Protein AF-A0A0B6YGI8-F1 (afdb_monomer_lite)

Secondary structure (DSSP, 8-state):
-TTT--SPPPPPSSPPPP--SSEEETTTTEEEEE--SSHHHHHHHHHHHHHHHH-PPPPP---EEEES-HHHHHHHHHHHHHHHHHTTSHHHHHHHHHTHHHHTTTSS-TT---HHHHHH-----EEEEEE--TT--S--TTPPP-EEEEEE-

InterPro domains:
  IPR051276 Saccharopine dehydrogenase-like oxidoreductase [PTHR12286] (1-153)

Sequence (153 aa):
RRQIMPNRPPKSEHKLPTRMPLFYNPDVQLWCLPFKGADKSVVVRSQYDNFAKNNETPIPFETFFGIKSGLWAFLTALYFTFFAVFCQFSFTRQFLQENTDMVTFGLFSKNGPTKEQVDGARFIYWFVGKAFDEKDKTRDSSERPTKTVVAKC

Structure (mmCIF, N/CA/C/O backbone):
data_AF-A0A0B6YGI8-F1
#
_entry.id   AF-A0A0B6YGI8-F1
#
loop_
_atom_site.group_PDB
_atom_site.id
_atom_site.type_symbol
_atom_site.label_atom_id
_atom_site.label_alt_id
_atom_site.label_comp_id
_atom_site.label_asym_id
_atom_site.label_entity_id
_atom_site.label_seq_id
_atom_site.pdbx_PDB_ins_code
_atom_site.Cartn_x
_atom_site.Cartn_y
_atom_site.Cartn_z
_atom_site.occupancy
_atom_site.B_iso_or_equiv
_atom_site.auth_seq_id
_atom_site.auth_comp_id
_atom_site.auth_asym_id
_atom_site.auth_atom_id
_atom_site.pdbx_PDB_model_num
ATOM 1 N N . ARG A 1 1 ? 1.701 -20.878 5.666 1.00 67.81 1 ARG A N 1
ATOM 2 C CA . ARG A 1 1 ? 2.552 -20.577 4.478 1.00 67.81 1 ARG A CA 1
ATOM 3 C C . ARG A 1 1 ? 3.208 -21.828 3.903 1.00 67.81 1 ARG A C 1
ATOM 5 O O . ARG A 1 1 ? 2.925 -22.107 2.756 1.00 67.81 1 ARG A O 1
ATOM 12 N N . ARG A 1 2 ? 3.995 -22.606 4.665 1.00 76.44 2 ARG A N 1
ATOM 13 C CA . ARG A 1 2 ? 4.664 -23.825 4.150 1.00 76.44 2 ARG A CA 1
ATOM 14 C C . ARG A 1 2 ? 3.715 -24.886 3.563 1.00 76.44 2 ARG A C 1
ATOM 16 O O . ARG A 1 2 ? 4.091 -25.541 2.610 1.00 76.44 2 ARG A O 1
ATOM 23 N N . GLN A 1 3 ? 2.489 -25.001 4.082 1.00 82.69 3 GLN A N 1
ATOM 24 C CA . GLN A 1 3 ? 1.462 -25.899 3.526 1.00 82.69 3 GLN A CA 1
ATOM 25 C C . GLN A 1 3 ? 0.925 -25.455 2.153 1.00 82.69 3 GLN A C 1
ATOM 27 O O . GLN A 1 3 ? 0.554 -26.296 1.353 1.00 82.69 3 GLN A O 1
ATOM 32 N N . ILE A 1 4 ? 0.878 -24.144 1.882 1.00 81.06 4 ILE A N 1
ATOM 33 C CA . ILE A 1 4 ? 0.300 -23.576 0.645 1.00 81.06 4 ILE A CA 1
ATOM 34 C C . ILE A 1 4 ? 1.399 -23.308 -0.396 1.00 81.06 4 ILE A C 1
ATOM 36 O O . ILE A 1 4 ? 1.144 -23.297 -1.591 1.00 81.06 4 ILE A O 1
ATOM 40 N N . MET A 1 5 ? 2.632 -23.079 0.064 1.00 86.38 5 MET A N 1
ATOM 41 C CA . MET A 1 5 ? 3.805 -22.783 -0.760 1.00 86.38 5 MET A CA 1
ATOM 42 C C . MET A 1 5 ? 4.963 -23.712 -0.364 1.00 86.38 5 MET A C 1
ATOM 44 O O . MET A 1 5 ? 5.875 -23.266 0.345 1.00 86.38 5 MET A O 1
ATOM 48 N N . PRO A 1 6 ? 4.899 -25.011 -0.716 1.00 85.38 6 PRO A N 1
ATOM 49 C CA . PRO A 1 6 ? 5.910 -25.992 -0.317 1.00 85.38 6 PRO A CA 1
ATOM 50 C C . PRO A 1 6 ? 7.259 -25.747 -1.004 1.00 85.38 6 PRO A C 1
ATOM 52 O O . PRO A 1 6 ? 8.303 -25.755 -0.350 1.00 85.38 6 PRO A O 1
ATOM 55 N N . ASN A 1 7 ? 7.235 -25.456 -2.305 1.00 85.69 7 ASN A N 1
ATOM 56 C CA . ASN A 1 7 ? 8.436 -25.165 -3.085 1.00 85.69 7 ASN A CA 1
ATOM 57 C C . ASN A 1 7 ? 8.870 -23.713 -2.875 1.00 85.69 7 ASN A C 1
ATOM 59 O O . ASN A 1 7 ? 8.029 -22.826 -2.737 1.00 85.69 7 ASN A O 1
ATOM 63 N N . ARG A 1 8 ? 10.179 -23.447 -2.861 1.00 82.44 8 ARG A N 1
ATOM 64 C CA . ARG A 1 8 ? 10.695 -22.073 -2.800 1.00 82.44 8 ARG A CA 1
ATOM 65 C C . ARG A 1 8 ? 10.896 -21.550 -4.223 1.00 82.44 8 ARG A C 1
ATOM 67 O O . ARG A 1 8 ? 11.663 -22.174 -4.951 1.00 82.44 8 ARG A O 1
ATOM 74 N N . PRO A 1 9 ? 10.260 -20.431 -4.611 1.00 84.38 9 PRO A N 1
ATOM 75 C CA . PRO A 1 9 ? 10.532 -19.826 -5.906 1.00 84.38 9 PRO A CA 1
ATOM 76 C C . PRO A 1 9 ? 11.979 -19.312 -5.978 1.00 84.38 9 PRO A C 1
ATOM 78 O O . PRO A 1 9 ? 12.566 -18.989 -4.932 1.00 84.38 9 PRO A O 1
ATOM 81 N N . PRO A 1 10 ? 12.553 -19.204 -7.190 1.00 85.00 10 PRO A N 1
ATOM 82 C CA . PRO A 1 10 ? 13.846 -18.569 -7.384 1.00 85.00 10 PRO A CA 1
ATOM 83 C C . PRO A 1 10 ? 13.801 -17.131 -6.861 1.00 85.00 10 PRO A C 1
ATOM 85 O O . PRO A 1 10 ? 12.774 -16.449 -6.906 1.00 85.00 10 PRO A O 1
ATOM 88 N N . LYS A 1 11 ? 14.924 -16.663 -6.317 1.00 78.62 11 LYS A N 1
ATOM 89 C CA . LYS A 1 11 ? 15.037 -15.259 -5.919 1.00 78.62 11 LYS A CA 1
ATOM 90 C C . LYS A 1 11 ? 15.184 -14.423 -7.185 1.00 78.62 11 LYS A C 1
ATOM 92 O O . LYS A 1 11 ? 16.069 -14.706 -7.981 1.00 78.62 11 LYS A O 1
ATOM 97 N N . SER A 1 12 ? 14.367 -13.381 -7.320 1.00 79.00 12 SER A N 1
ATOM 98 C CA . SER A 1 12 ? 14.579 -12.353 -8.342 1.00 79.00 12 SER A CA 1
ATOM 99 C C . SER A 1 12 ? 15.990 -11.777 -8.221 1.00 79.00 12 SER A C 1
ATOM 101 O O . SER A 1 12 ? 16.419 -11.425 -7.114 1.00 79.00 12 SER A O 1
ATOM 103 N N . GLU A 1 13 ? 16.683 -11.669 -9.352 1.00 78.12 13 GLU A N 1
ATOM 104 C CA . GLU A 1 13 ? 18.036 -11.108 -9.458 1.00 78.12 13 GLU A CA 1
ATOM 105 C C . GLU A 1 13 ? 18.059 -9.647 -8.996 1.00 78.12 13 GLU A C 1
ATOM 107 O O . GLU A 1 13 ? 18.908 -9.233 -8.203 1.00 78.12 13 GLU A O 1
ATOM 112 N N . HIS A 1 14 ? 17.035 -8.882 -9.379 1.00 81.31 14 HIS A N 1
ATOM 113 C CA . HIS A 1 14 ? 16.878 -7.494 -8.966 1.00 81.31 14 HIS A CA 1
ATOM 114 C C . HIS A 1 14 ? 15.912 -7.402 -7.793 1.00 81.31 14 HIS A C 1
ATOM 116 O O . HIS A 1 14 ? 14.769 -7.850 -7.869 1.00 81.31 14 HIS A O 1
ATOM 122 N N . LYS A 1 15 ? 16.365 -6.802 -6.691 1.00 82.38 15 LYS A N 1
ATOM 123 C CA . LYS A 1 15 ? 15.520 -6.489 -5.534 1.00 82.38 15 LYS A CA 1
ATOM 124 C C . LYS A 1 15 ? 14.917 -5.099 -5.678 1.00 82.38 15 LYS A C 1
ATOM 126 O O . LYS A 1 15 ? 15.529 -4.199 -6.254 1.00 82.38 15 LYS A O 1
ATOM 131 N N . LEU A 1 16 ? 13.745 -4.909 -5.078 1.00 85.81 16 LEU A N 1
ATOM 132 C CA . LEU A 1 16 ? 13.180 -3.572 -4.929 1.00 85.81 16 LEU A CA 1
ATOM 133 C C . LEU A 1 16 ? 14.087 -2.701 -4.052 1.00 85.81 16 LEU A C 1
ATOM 135 O O . LEU A 1 16 ? 14.705 -3.210 -3.110 1.00 85.81 16 LEU A O 1
ATOM 139 N N . PRO A 1 17 ? 14.172 -1.393 -4.343 1.00 84.62 17 PRO A N 1
ATOM 140 C CA . PRO A 1 17 ? 14.927 -0.472 -3.512 1.00 84.62 17 PRO A CA 1
ATOM 141 C C . PRO A 1 17 ? 14.323 -0.425 -2.108 1.00 84.62 17 PRO A C 1
ATOM 143 O O . PRO A 1 17 ? 13.110 -0.276 -1.950 1.00 84.62 17 PRO A O 1
ATOM 146 N N . THR A 1 18 ? 15.174 -0.502 -1.087 1.00 83.94 18 THR A N 1
ATOM 147 C CA . THR A 1 18 ? 14.756 -0.248 0.293 1.00 83.94 18 THR A CA 1
ATOM 148 C C . THR A 1 18 ? 14.281 1.198 0.402 1.00 83.94 18 THR A C 1
ATOM 150 O O . THR A 1 18 ? 15.000 2.127 0.034 1.00 83.94 18 THR A O 1
ATOM 153 N N . ARG A 1 19 ? 13.053 1.393 0.884 1.00 87.00 19 ARG A N 1
ATOM 154 C CA . ARG A 1 19 ? 12.458 2.713 1.112 1.00 87.00 19 ARG A CA 1
ATOM 155 C C . ARG A 1 19 ? 12.370 2.982 2.609 1.00 87.00 19 ARG A C 1
ATOM 157 O O . ARG A 1 19 ? 12.150 2.058 3.390 1.00 87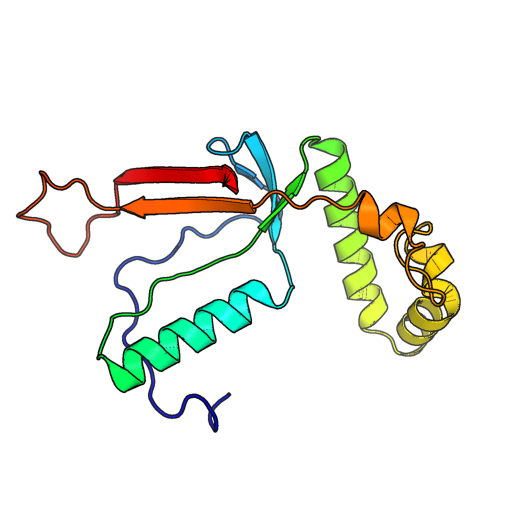.00 19 ARG A O 1
ATOM 164 N N . MET A 1 20 ? 12.505 4.248 2.996 1.00 88.31 20 MET A N 1
ATOM 165 C CA . MET A 1 20 ? 12.141 4.675 4.346 1.00 88.31 20 MET A CA 1
ATOM 166 C C . MET A 1 20 ? 10.633 4.467 4.579 1.00 88.31 20 MET A C 1
ATOM 168 O O . MET A 1 20 ? 9.870 4.488 3.612 1.00 88.31 20 MET A O 1
ATOM 172 N N . PRO A 1 21 ? 10.175 4.295 5.833 1.00 85.31 21 PRO A N 1
ATOM 173 C CA . PRO A 1 21 ? 8.752 4.125 6.138 1.00 85.31 21 PRO A CA 1
ATOM 174 C C . PRO A 1 21 ? 7.863 5.297 5.708 1.00 85.31 21 PRO A C 1
ATOM 176 O O . PRO A 1 21 ? 6.669 5.106 5.539 1.00 85.31 21 PRO A O 1
ATOM 179 N N . LEU A 1 22 ? 8.421 6.490 5.520 1.00 94.75 22 LEU A N 1
ATOM 180 C CA . LEU A 1 22 ? 7.757 7.626 4.892 1.00 94.75 22 LEU A CA 1
ATOM 181 C C . LEU A 1 22 ? 8.725 8.206 3.864 1.00 94.75 22 LEU A C 1
ATOM 183 O O . LEU A 1 22 ? 9.856 8.547 4.205 1.00 94.75 22 LEU A O 1
ATOM 187 N N . PHE A 1 23 ? 8.304 8.288 2.607 1.00 95.69 23 PHE A N 1
ATOM 188 C CA . PHE A 1 23 ? 9.112 8.864 1.535 1.00 95.69 23 PHE A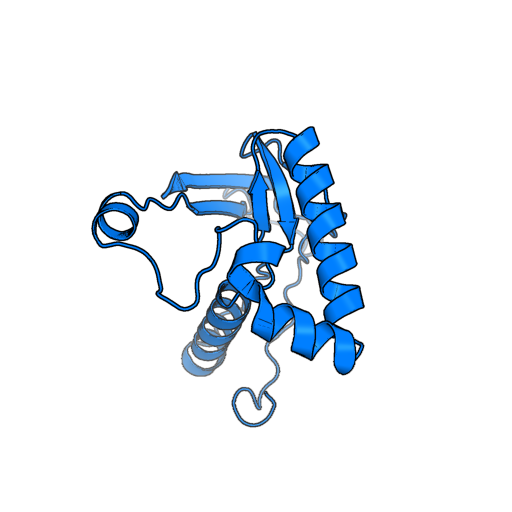 CA 1
ATOM 189 C C . PHE A 1 23 ? 8.223 9.522 0.488 1.00 95.69 23 PHE A C 1
ATOM 191 O O . PHE A 1 23 ? 7.073 9.131 0.307 1.00 95.69 23 PHE A O 1
ATOM 198 N N . TYR A 1 24 ? 8.762 10.503 -0.225 1.00 96.12 24 TYR A N 1
ATOM 199 C CA . TYR A 1 24 ? 8.083 11.099 -1.366 1.00 96.12 24 TYR A CA 1
ATOM 200 C C . TYR A 1 24 ? 8.410 10.318 -2.642 1.00 96.12 24 TYR A C 1
ATOM 202 O O . TYR A 1 24 ? 9.577 10.020 -2.908 1.00 96.12 24 TYR A O 1
ATOM 210 N N . ASN A 1 25 ? 7.388 9.977 -3.426 1.00 94.69 25 ASN A N 1
ATOM 211 C CA . ASN A 1 25 ? 7.559 9.351 -4.729 1.00 94.69 25 ASN A CA 1
ATOM 212 C C . ASN A 1 25 ? 7.340 10.391 -5.846 1.00 94.69 25 ASN A C 1
ATOM 214 O O . ASN A 1 25 ? 6.199 10.821 -6.040 1.00 94.69 25 ASN A O 1
ATOM 218 N N . PRO A 1 26 ? 8.391 10.776 -6.596 1.00 93.44 26 PRO A N 1
ATOM 219 C CA . PRO A 1 26 ? 8.272 11.768 -7.661 1.00 93.44 26 PRO A CA 1
ATOM 220 C C . PRO A 1 26 ? 7.448 11.274 -8.857 1.00 93.44 26 PRO A C 1
ATOM 222 O O . PRO A 1 26 ? 6.798 12.094 -9.496 1.00 93.44 26 PRO A O 1
ATOM 225 N N . ASP A 1 27 ? 7.413 9.961 -9.119 1.00 93.00 27 ASP A N 1
ATOM 226 C CA . ASP A 1 27 ? 6.725 9.380 -10.284 1.00 93.00 27 ASP A CA 1
ATOM 227 C C . ASP A 1 27 ? 5.198 9.549 -10.201 1.00 93.00 27 ASP A C 1
ATOM 229 O O . ASP A 1 27 ? 4.519 9.666 -11.218 1.00 93.00 27 ASP A O 1
ATOM 233 N N . VAL A 1 28 ? 4.651 9.568 -8.980 1.00 94.62 28 VAL A N 1
ATOM 234 C CA . VAL A 1 28 ? 3.205 9.706 -8.715 1.00 94.62 28 VAL A CA 1
ATOM 235 C C . VAL A 1 28 ? 2.853 10.984 -7.950 1.00 94.62 28 VAL A C 1
ATOM 237 O O . VAL A 1 28 ? 1.677 11.252 -7.726 1.00 94.62 28 VAL A O 1
ATOM 240 N N . GLN A 1 29 ? 3.860 11.763 -7.539 1.00 95.62 29 GLN A N 1
ATOM 241 C CA . GLN A 1 29 ? 3.724 12.995 -6.755 1.00 95.62 29 GLN A CA 1
ATOM 242 C C . GLN A 1 29 ? 2.951 12.810 -5.433 1.00 95.62 29 GLN A C 1
ATOM 244 O O . GLN A 1 29 ? 2.094 13.616 -5.065 1.00 95.62 29 GLN A O 1
ATOM 249 N N . LEU A 1 30 ? 3.241 11.725 -4.706 1.00 96.50 30 LEU A N 1
ATOM 250 C CA . LEU A 1 30 ? 2.589 11.380 -3.437 1.00 96.50 30 LEU A CA 1
ATOM 251 C C . LEU A 1 30 ? 3.622 11.046 -2.361 1.00 96.50 30 LEU A C 1
ATOM 253 O O . LEU A 1 30 ? 4.669 10.459 -2.637 1.00 96.50 30 LEU A O 1
ATOM 257 N N . TRP A 1 31 ? 3.286 11.358 -1.113 1.00 97.38 31 TRP A N 1
ATOM 258 C CA . TRP A 1 31 ? 3.960 10.807 0.055 1.00 97.38 31 TRP A CA 1
ATOM 259 C C . TRP A 1 31 ? 3.461 9.389 0.304 1.00 97.38 31 TRP A C 1
ATOM 261 O O . TRP A 1 31 ? 2.260 9.157 0.423 1.00 97.38 31 TRP A O 1
ATOM 271 N N . CYS A 1 32 ? 4.382 8.438 0.368 1.00 95.94 32 CYS A N 1
ATOM 272 C CA . CYS A 1 32 ? 4.094 7.017 0.442 1.00 95.94 32 CYS A CA 1
ATOM 273 C C . CYS A 1 32 ? 4.402 6.460 1.834 1.00 95.94 32 CYS A C 1
ATOM 275 O O . CYS A 1 32 ? 5.492 6.663 2.372 1.00 95.94 32 CYS A O 1
ATOM 277 N N . LEU A 1 33 ? 3.450 5.693 2.365 1.00 95.19 33 LEU A N 1
ATOM 278 C CA . LEU A 1 33 ? 3.569 4.900 3.589 1.00 95.19 33 LEU A CA 1
ATOM 279 C C . LEU A 1 33 ? 3.400 3.408 3.265 1.00 95.19 33 LEU A C 1
ATOM 281 O O . LEU A 1 33 ? 2.601 3.078 2.389 1.00 95.19 33 LEU A O 1
ATOM 285 N N . PRO A 1 34 ? 4.096 2.476 3.943 1.00 93.06 34 PRO A N 1
ATOM 286 C CA . PRO A 1 34 ? 3.885 1.046 3.771 1.00 93.06 34 PRO A CA 1
ATOM 287 C C . PRO A 1 34 ? 2.420 0.663 3.970 1.00 93.06 34 PRO A C 1
ATOM 289 O O . PRO A 1 34 ? 1.856 0.861 5.046 1.00 93.06 34 PRO A O 1
ATOM 292 N N . PHE A 1 35 ? 1.815 0.052 2.954 1.00 91.25 35 PHE A N 1
ATOM 293 C CA . PHE A 1 35 ? 0.454 -0.454 3.063 1.00 91.25 35 PHE A CA 1
ATOM 294 C C . PHE A 1 35 ? 0.477 -1.875 3.633 1.00 91.25 35 PHE A C 1
ATOM 296 O O . PHE A 1 35 ? 0.974 -2.806 2.996 1.00 91.25 35 PHE A O 1
ATOM 303 N N . LYS A 1 36 ? -0.050 -2.051 4.849 1.00 85.50 36 LYS A N 1
ATOM 304 C CA . LYS A 1 36 ? -0.140 -3.347 5.551 1.00 85.50 36 LYS A CA 1
ATOM 305 C C . LYS A 1 36 ? -1.455 -4.090 5.260 1.00 85.50 36 LYS A C 1
ATOM 307 O O . LYS A 1 36 ? -1.986 -4.760 6.139 1.00 85.50 36 LYS A O 1
ATOM 312 N N . GLY A 1 37 ? -1.985 -3.955 4.046 1.00 88.12 37 GLY A N 1
ATOM 313 C CA . GLY A 1 37 ? -3.215 -4.623 3.619 1.00 88.12 37 GLY A CA 1
ATOM 314 C C . GLY A 1 37 ? -2.998 -6.001 2.988 1.00 88.12 37 GLY A C 1
ATOM 315 O O . GLY A 1 37 ? -1.914 -6.591 3.052 1.00 88.12 37 GLY A O 1
ATOM 316 N N . ALA A 1 38 ? -4.058 -6.516 2.363 1.00 90.81 38 ALA A N 1
ATOM 317 C CA . ALA A 1 38 ? -4.067 -7.841 1.750 1.00 90.81 38 ALA A CA 1
ATOM 318 C C . ALA A 1 38 ? -3.310 -7.891 0.412 1.00 90.81 38 ALA A C 1
ATOM 320 O O . ALA A 1 38 ? -2.719 -8.927 0.104 1.00 90.81 38 ALA A O 1
ATOM 321 N N . ASP A 1 39 ? -3.273 -6.788 -0.336 1.00 93.06 39 ASP A N 1
ATOM 322 C CA . ASP A 1 39 ? -2.807 -6.685 -1.725 1.00 93.06 39 ASP A CA 1
ATOM 323 C C . ASP A 1 39 ? -1.472 -7.389 -1.970 1.00 93.06 39 ASP A C 1
ATOM 325 O O . ASP A 1 39 ? -1.392 -8.329 -2.760 1.00 93.06 39 ASP A O 1
ATOM 329 N N . LYS A 1 40 ? -0.424 -7.021 -1.221 1.00 92.38 40 LYS A N 1
ATOM 330 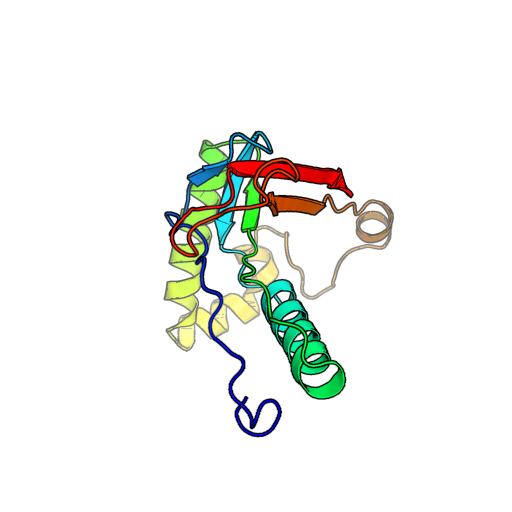C CA . LYS A 1 40 ? 0.895 -7.658 -1.342 1.00 92.38 40 LYS A CA 1
ATOM 331 C C . LYS A 1 40 ? 0.824 -9.169 -1.138 1.00 92.38 40 LYS A C 1
ATOM 333 O O . LYS A 1 40 ? 1.490 -9.929 -1.836 1.00 92.38 40 LYS A O 1
ATOM 338 N N . SER A 1 41 ? 0.043 -9.621 -0.159 1.00 92.31 41 SER A N 1
ATOM 339 C CA . SER A 1 41 ? -0.077 -11.047 0.142 1.00 92.31 41 SER A CA 1
ATOM 340 C C . SER A 1 41 ? -0.820 -11.811 -0.953 1.00 92.31 41 SER A C 1
ATOM 342 O O . SER A 1 41 ? -0.458 -12.957 -1.215 1.00 92.31 41 SER A O 1
ATOM 344 N N . VAL A 1 42 ? -1.804 -11.177 -1.596 1.00 93.12 42 VAL A N 1
ATOM 345 C CA . VAL A 1 42 ? -2.545 -11.729 -2.734 1.00 93.12 42 VAL A CA 1
ATOM 346 C C . VAL A 1 42 ? -1.625 -11.826 -3.944 1.00 93.12 42 VAL A C 1
ATOM 348 O O . VAL A 1 42 ? -1.453 -12.921 -4.465 1.00 93.12 42 VAL A O 1
ATOM 351 N N . VAL A 1 43 ? -0.928 -10.744 -4.309 1.00 93.44 43 VAL A N 1
ATOM 352 C CA . VAL A 1 43 ? 0.004 -10.741 -5.451 1.00 93.44 43 VAL A CA 1
ATOM 353 C C . VAL A 1 43 ? 1.099 -11.791 -5.282 1.00 93.44 43 VAL A C 1
ATOM 355 O O . VAL A 1 43 ? 1.344 -12.568 -6.196 1.00 93.44 43 VAL A O 1
ATOM 358 N N . VAL A 1 44 ? 1.710 -11.896 -4.097 1.00 91.56 44 VAL A N 1
ATOM 359 C CA . VAL A 1 44 ? 2.737 -12.920 -3.827 1.00 91.56 44 VAL A CA 1
ATOM 360 C C . VAL A 1 44 ? 2.184 -14.344 -3.971 1.00 91.56 44 VAL A C 1
ATOM 362 O O . VAL A 1 44 ? 2.906 -15.236 -4.408 1.00 91.56 44 VAL A O 1
ATOM 365 N N . ARG A 1 45 ? 0.918 -14.581 -3.605 1.00 92.12 45 ARG A N 1
ATOM 366 C CA . ARG A 1 45 ? 0.270 -15.892 -3.770 1.00 92.12 45 ARG A CA 1
ATOM 367 C C . ARG A 1 45 ? -0.038 -16.196 -5.229 1.00 92.12 45 ARG A C 1
ATOM 369 O O . ARG A 1 45 ? 0.247 -17.306 -5.657 1.00 92.12 45 ARG A O 1
ATOM 376 N N . SER A 1 46 ? -0.547 -15.227 -5.982 1.00 93.56 46 SER A N 1
ATOM 377 C CA . SER A 1 46 ? -0.810 -15.394 -7.413 1.00 93.56 46 SER A CA 1
ATOM 378 C C . SER A 1 46 ? 0.482 -15.637 -8.198 1.00 93.56 46 SER A C 1
ATOM 380 O O . SER A 1 46 ? 0.557 -16.562 -8.992 1.00 93.56 46 SER A O 1
ATOM 382 N N . GLN A 1 47 ? 1.543 -14.879 -7.906 1.00 93.38 47 GLN A N 1
ATOM 383 C CA . GLN A 1 47 ? 2.870 -15.069 -8.506 1.00 93.38 47 GLN A CA 1
ATOM 384 C C . GLN A 1 47 ? 3.454 -16.454 -8.194 1.00 93.38 47 GLN A C 1
ATOM 386 O O . GLN A 1 47 ? 4.099 -17.072 -9.034 1.00 93.38 47 GLN A O 1
ATOM 391 N N . TYR A 1 48 ? 3.214 -16.966 -6.985 1.00 92.38 48 TYR A N 1
ATOM 392 C CA . TYR A 1 48 ? 3.612 -18.323 -6.631 1.00 92.38 48 TYR A CA 1
ATOM 393 C C . TYR A 1 48 ? 2.851 -19.389 -7.424 1.00 92.38 48 TYR A C 1
ATOM 395 O O . TYR A 1 48 ? 3.457 -20.359 -7.866 1.00 92.38 48 TYR A O 1
ATOM 403 N N . ASP A 1 49 ? 1.538 -19.220 -7.584 1.00 92.75 49 ASP A N 1
ATOM 404 C CA . ASP A 1 49 ? 0.707 -20.143 -8.360 1.00 92.75 49 ASP A CA 1
ATOM 405 C C . ASP A 1 49 ? 1.159 -20.191 -9.829 1.00 92.75 49 ASP A C 1
ATOM 407 O O . ASP A 1 49 ? 1.345 -21.277 -10.377 1.00 92.75 49 ASP A O 1
ATOM 411 N N . ASN A 1 50 ? 1.464 -19.031 -10.422 1.00 93.06 50 ASN A N 1
ATOM 412 C CA . ASN A 1 50 ? 2.057 -18.941 -11.759 1.00 93.06 50 ASN A CA 1
ATOM 413 C C . ASN A 1 50 ? 3.414 -19.647 -11.845 1.00 93.06 50 ASN A C 1
ATOM 415 O O . ASN A 1 50 ? 3.650 -20.409 -12.778 1.00 93.06 50 ASN A O 1
ATOM 419 N N . PHE A 1 51 ? 4.298 -19.454 -10.864 1.00 92.06 51 PHE A N 1
ATOM 420 C CA . PHE A 1 51 ? 5.566 -20.183 -10.811 1.00 92.06 51 PHE A CA 1
ATOM 421 C C . PHE A 1 51 ? 5.345 -21.701 -10.740 1.00 92.06 51 PHE A C 1
ATOM 423 O O . PHE A 1 51 ? 5.984 -22.456 -11.464 1.00 92.06 51 PHE A O 1
ATOM 430 N N . ALA A 1 52 ? 4.419 -22.160 -9.896 1.00 91.56 52 ALA A N 1
ATOM 431 C CA . ALA A 1 52 ? 4.160 -23.582 -9.704 1.00 91.56 52 ALA A CA 1
ATOM 432 C C . ALA A 1 52 ? 3.562 -24.264 -10.947 1.00 91.56 52 ALA A C 1
ATOM 434 O O . ALA A 1 52 ? 3.838 -25.440 -11.176 1.00 91.56 52 ALA A O 1
ATOM 435 N N . LYS A 1 53 ? 2.746 -23.547 -11.730 1.00 92.44 53 LYS A N 1
ATOM 436 C CA . LYS A 1 53 ? 2.049 -24.088 -12.909 1.00 92.44 53 LYS A CA 1
ATOM 437 C C . LYS A 1 53 ? 2.801 -23.863 -14.218 1.00 92.44 53 LYS A C 1
ATOM 439 O O . LYS A 1 53 ? 2.874 -24.773 -15.036 1.00 92.44 53 LYS A O 1
ATOM 444 N N . ASN A 1 54 ? 3.363 -22.671 -14.398 1.00 92.38 54 ASN A N 1
ATOM 445 C CA . ASN A 1 54 ? 3.923 -22.205 -15.669 1.00 92.38 54 ASN A CA 1
ATOM 446 C C . ASN A 1 54 ? 5.448 -22.022 -15.622 1.00 92.38 54 ASN A C 1
ATOM 448 O O . ASN A 1 54 ? 6.044 -21.657 -16.631 1.00 92.38 54 ASN A O 1
ATOM 452 N N . ASN A 1 55 ? 6.087 -22.243 -14.465 1.00 88.12 55 ASN A N 1
ATOM 453 C CA . ASN A 1 55 ? 7.516 -21.990 -14.248 1.00 88.12 55 ASN A CA 1
ATOM 454 C C . ASN A 1 55 ? 7.929 -20.526 -14.529 1.00 88.12 55 ASN A C 1
ATOM 456 O O . ASN A 1 55 ? 9.060 -20.245 -14.921 1.00 88.12 55 ASN A O 1
ATOM 460 N N . GLU A 1 56 ? 7.002 -19.584 -14.325 1.00 88.81 56 GLU A N 1
ATOM 461 C CA . GLU A 1 56 ? 7.245 -18.143 -14.450 1.00 88.81 56 GLU A CA 1
ATOM 462 C C . GLU A 1 56 ? 8.050 -17.608 -13.257 1.00 88.81 56 GLU A C 1
ATOM 464 O O . GLU A 1 56 ? 7.755 -17.921 -12.103 1.00 88.81 56 GLU A O 1
ATOM 469 N N . THR A 1 57 ? 9.043 -16.753 -13.512 1.00 86.31 57 THR A N 1
ATOM 470 C CA . THR A 1 57 ? 9.853 -16.130 -12.454 1.00 86.31 57 THR A CA 1
ATOM 471 C C . THR A 1 57 ? 9.044 -15.075 -11.689 1.00 86.31 57 THR A C 1
ATOM 473 O O . THR A 1 57 ? 8.628 -14.083 -12.292 1.00 86.31 57 THR A O 1
ATOM 476 N N . PRO A 1 58 ? 8.866 -15.206 -10.358 1.00 89.75 58 PRO A N 1
ATOM 477 C CA . PRO A 1 58 ? 8.113 -14.224 -9.586 1.00 89.75 58 PRO A CA 1
ATOM 478 C C . PRO A 1 58 ? 8.790 -12.860 -9.533 1.00 89.75 58 PRO A C 1
ATOM 480 O O . PRO A 1 58 ? 9.988 -12.750 -9.252 1.00 89.75 58 PRO A O 1
ATOM 483 N N . ILE A 1 59 ? 7.991 -11.808 -9.687 1.00 88.44 59 ILE A N 1
ATOM 484 C CA . ILE A 1 59 ? 8.479 -10.434 -9.574 1.00 88.44 59 ILE A CA 1
ATOM 485 C C . ILE A 1 59 ? 8.418 -9.918 -8.126 1.00 88.44 59 ILE A C 1
ATOM 487 O O . ILE A 1 59 ? 7.452 -10.176 -7.397 1.00 88.44 59 ILE A O 1
ATOM 491 N N . PRO A 1 60 ? 9.421 -9.145 -7.677 1.00 89.69 60 PRO A N 1
ATOM 492 C CA . PRO A 1 60 ? 9.333 -8.385 -6.439 1.00 89.69 60 PRO A CA 1
ATOM 493 C C . PRO A 1 60 ? 8.170 -7.389 -6.474 1.00 89.69 60 PRO A C 1
ATOM 495 O O . PRO A 1 60 ? 8.032 -6.621 -7.424 1.00 89.69 60 PRO A O 1
ATOM 498 N N . PHE A 1 61 ? 7.377 -7.349 -5.404 1.00 92.00 61 PHE A N 1
ATOM 499 C CA . PHE A 1 61 ? 6.210 -6.475 -5.311 1.00 92.00 61 PHE A CA 1
ATOM 500 C C . PHE A 1 61 ? 6.073 -5.862 -3.913 1.00 92.00 61 PHE A C 1
ATOM 502 O O . PHE A 1 61 ? 6.167 -6.560 -2.898 1.00 92.00 61 PHE A O 1
ATOM 509 N N . GLU A 1 62 ? 5.829 -4.553 -3.862 1.00 93.69 62 GLU A N 1
ATOM 510 C CA . GLU A 1 62 ? 5.573 -3.788 -2.639 1.00 93.69 62 GLU A CA 1
ATOM 511 C C . GLU A 1 62 ? 4.390 -2.846 -2.849 1.00 93.69 62 GLU A C 1
ATOM 513 O O . GLU A 1 62 ? 4.170 -2.343 -3.949 1.00 93.69 62 GLU A O 1
ATOM 518 N N . THR A 1 63 ? 3.645 -2.595 -1.775 1.00 94.50 63 THR A N 1
ATOM 519 C CA . THR A 1 63 ? 2.429 -1.776 -1.792 1.00 94.50 63 THR A CA 1
ATOM 520 C C . THR A 1 63 ? 2.552 -0.611 -0.831 1.00 94.50 63 THR A C 1
ATOM 522 O O . THR A 1 63 ? 2.998 -0.774 0.311 1.00 94.50 63 THR A O 1
ATOM 525 N N . PHE A 1 64 ? 2.096 0.557 -1.273 1.00 94.75 64 PHE A N 1
ATOM 526 C CA . PHE A 1 64 ? 2.161 1.790 -0.503 1.00 94.75 64 PHE A CA 1
ATOM 527 C C . PHE A 1 64 ? 0.826 2.529 -0.544 1.00 94.75 64 PHE A C 1
ATOM 529 O O . PHE A 1 64 ? 0.130 2.513 -1.554 1.00 94.75 64 PHE A O 1
ATOM 536 N N . PHE A 1 65 ? 0.496 3.195 0.558 1.00 93.12 65 PHE A N 1
ATOM 537 C CA . PHE A 1 65 ? -0.605 4.140 0.652 1.00 93.12 65 PHE A CA 1
ATOM 538 C C . PHE A 1 65 ? -0.085 5.545 0.340 1.00 93.12 65 PHE A C 1
ATOM 540 O O . PHE A 1 65 ? 0.922 5.964 0.915 1.00 93.12 65 PHE A O 1
ATOM 547 N N . GLY A 1 66 ? -0.735 6.244 -0.591 1.00 94.94 66 GLY A N 1
ATOM 548 C CA . GLY A 1 66 ? -0.306 7.553 -1.082 1.00 94.94 66 GLY A CA 1
ATOM 549 C C . GLY A 1 66 ? -1.131 8.703 -0.507 1.00 94.94 66 GLY A C 1
ATOM 550 O O . GLY A 1 66 ? -2.356 8.688 -0.584 1.00 94.94 66 GLY A O 1
ATOM 551 N N . ILE A 1 67 ? -0.460 9.727 0.019 1.00 96.00 67 ILE A N 1
ATOM 552 C CA . ILE A 1 67 ? -1.064 10.935 0.594 1.00 96.00 67 ILE A CA 1
ATOM 553 C C . ILE A 1 67 ? -0.463 12.157 -0.107 1.00 96.00 67 ILE A C 1
ATOM 555 O O . ILE A 1 67 ? 0.753 12.274 -0.238 1.00 96.00 67 ILE A O 1
ATOM 559 N N . LYS A 1 68 ? -1.303 13.091 -0.567 1.00 95.12 68 LYS A N 1
ATOM 560 C CA . LYS A 1 68 ? -0.828 14.284 -1.293 1.00 95.12 68 LYS A CA 1
ATOM 561 C C . LYS A 1 68 ? -0.044 15.253 -0.403 1.00 95.12 68 LYS A C 1
ATOM 563 O O . LYS A 1 68 ? 0.995 15.761 -0.805 1.00 95.12 68 LYS A O 1
ATOM 568 N N . SER A 1 69 ? -0.539 15.522 0.804 1.00 96.62 69 SER A N 1
ATOM 569 C CA . SER A 1 69 ? 0.077 16.484 1.723 1.00 96.62 69 SER A CA 1
ATOM 570 C C . SER A 1 69 ? 1.123 15.819 2.615 1.00 96.62 69 SER A C 1
ATOM 572 O O . SER A 1 69 ? 0.828 14.833 3.289 1.00 96.62 69 SER A O 1
ATOM 574 N N . GLY A 1 70 ? 2.327 16.396 2.661 1.00 95.56 70 GLY A N 1
ATOM 575 C CA . GLY A 1 70 ? 3.423 15.895 3.496 1.00 95.56 70 GLY A CA 1
ATOM 576 C C . GLY A 1 70 ? 3.131 15.985 4.993 1.00 95.56 70 GLY A C 1
ATOM 577 O O . GLY A 1 70 ? 3.430 15.045 5.725 1.00 95.56 70 GLY A O 1
ATOM 578 N N . LEU A 1 71 ? 2.472 17.061 5.439 1.00 96.44 71 LEU A N 1
ATOM 579 C CA . LEU A 1 71 ? 2.060 17.214 6.838 1.00 96.44 71 LEU A CA 1
ATOM 580 C C . LEU A 1 71 ? 1.077 16.109 7.244 1.00 96.44 71 LEU A C 1
ATOM 582 O O . LEU A 1 71 ? 1.282 15.442 8.255 1.00 96.44 71 LEU A O 1
ATOM 586 N N . TRP A 1 72 ? 0.047 15.873 6.427 1.00 95.81 72 TRP A N 1
ATOM 587 C CA . TRP A 1 72 ? -0.911 14.795 6.679 1.00 95.81 72 TRP A CA 1
ATOM 588 C C . TRP A 1 72 ? -0.242 13.424 6.633 1.00 95.81 72 TRP A C 1
ATOM 590 O O . TRP A 1 72 ? -0.506 12.603 7.500 1.00 95.81 72 TRP A O 1
ATOM 600 N N . ALA A 1 73 ? 0.680 13.190 5.696 1.00 95.94 73 ALA A N 1
ATOM 601 C CA . ALA A 1 73 ? 1.423 11.937 5.632 1.00 95.94 73 ALA A CA 1
ATOM 602 C C . ALA A 1 73 ? 2.251 11.680 6.898 1.00 95.94 73 ALA A C 1
ATOM 604 O O . ALA A 1 73 ? 2.245 10.565 7.419 1.00 95.94 73 ALA A O 1
ATOM 605 N N . PHE A 1 74 ? 2.912 12.712 7.424 1.00 95.88 74 PHE A N 1
ATOM 606 C CA . PHE A 1 74 ? 3.650 12.635 8.680 1.00 95.88 74 PHE A CA 1
ATOM 607 C C . PHE A 1 74 ? 2.731 12.342 9.875 1.00 95.88 74 PHE A C 1
ATOM 609 O O . PHE A 1 74 ? 2.997 11.409 10.634 1.00 95.88 74 PHE A O 1
ATOM 616 N N . LEU A 1 75 ? 1.620 13.074 10.013 1.00 95.75 75 LEU A N 1
ATOM 617 C CA . LEU A 1 75 ? 0.645 12.845 11.085 1.00 95.75 75 LEU A CA 1
ATOM 618 C C . LEU A 1 75 ? 0.025 11.444 11.005 1.00 95.75 75 LEU A C 1
ATOM 620 O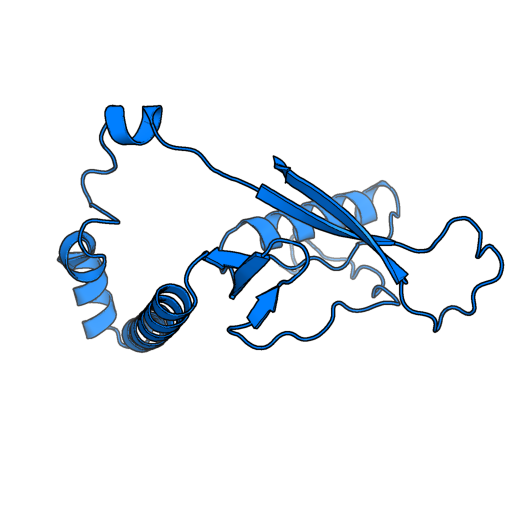 O . LEU A 1 75 ? -0.103 10.769 12.024 1.00 95.75 75 LEU A O 1
ATOM 624 N N . THR A 1 76 ? -0.295 10.964 9.801 1.00 93.94 76 THR A N 1
ATOM 625 C CA . THR A 1 76 ? -0.790 9.601 9.580 1.00 93.94 76 THR A CA 1
ATOM 626 C C . THR A 1 76 ? 0.261 8.548 9.946 1.00 93.94 76 THR A C 1
ATOM 628 O O . THR A 1 76 ? -0.076 7.547 10.575 1.00 93.94 76 THR A O 1
ATOM 631 N N . ALA A 1 77 ? 1.537 8.764 9.610 1.00 94.75 77 ALA A N 1
ATOM 632 C CA . ALA A 1 77 ? 2.628 7.868 10.002 1.00 94.75 77 ALA A CA 1
ATOM 633 C C . ALA A 1 77 ? 2.769 7.773 11.529 1.00 94.75 77 ALA A C 1
ATOM 635 O O . ALA A 1 77 ? 2.907 6.679 12.086 1.00 94.75 77 ALA A O 1
ATOM 636 N N . LEU A 1 78 ? 2.705 8.924 12.204 1.00 95.38 78 LEU A N 1
ATOM 637 C CA . LEU A 1 78 ? 2.771 9.024 13.656 1.00 95.38 78 LEU A CA 1
ATOM 638 C C . LEU A 1 78 ? 1.579 8.308 14.306 1.00 95.38 78 LEU A C 1
ATOM 640 O O . LEU A 1 78 ? 1.769 7.479 15.195 1.00 95.38 78 LEU A O 1
ATOM 644 N N . TYR A 1 79 ? 0.370 8.554 13.795 1.00 94.12 79 TYR A N 1
ATOM 645 C CA . TYR A 1 79 ? -0.849 7.878 14.230 1.00 94.12 79 TYR A CA 1
ATOM 646 C C . TYR A 1 79 ? -0.732 6.353 14.102 1.00 94.12 79 TYR A C 1
ATOM 648 O O . TYR A 1 79 ? -0.953 5.644 15.082 1.00 94.12 79 TYR A O 1
ATOM 656 N N . PHE A 1 80 ? -0.309 5.828 12.945 1.00 92.94 80 PHE A N 1
ATOM 657 C CA . PHE A 1 80 ? -0.143 4.380 12.767 1.00 92.94 80 PHE A CA 1
ATOM 658 C C . PHE A 1 80 ? 0.938 3.784 13.669 1.00 92.94 80 PHE A C 1
ATOM 660 O O . PHE A 1 80 ? 0.813 2.633 14.088 1.00 92.94 80 PHE A O 1
ATOM 667 N N . THR A 1 81 ? 1.977 4.552 13.993 1.00 93.69 81 THR A N 1
ATOM 668 C CA . THR A 1 81 ? 3.027 4.119 14.920 1.00 93.69 81 THR A CA 1
ATOM 669 C C . THR A 1 81 ? 2.464 3.959 16.331 1.00 93.69 81 THR A C 1
ATOM 671 O O . THR A 1 81 ? 2.602 2.888 16.922 1.00 93.69 81 THR A O 1
ATOM 674 N N . PHE A 1 82 ? 1.760 4.970 16.850 1.00 94.31 82 PHE A N 1
ATOM 675 C CA . PHE A 1 82 ? 1.104 4.883 18.158 1.00 94.31 82 PHE A CA 1
ATOM 676 C C . PHE A 1 82 ? 0.034 3.794 18.196 1.00 94.31 82 PHE A C 1
ATOM 678 O O . PHE A 1 82 ? -0.008 3.008 19.141 1.00 94.31 82 PHE A O 1
ATOM 685 N N . PHE A 1 83 ? -0.773 3.686 17.140 1.00 93.50 83 PHE A N 1
ATOM 686 C CA . PHE A 1 83 ? -1.768 2.629 17.005 1.00 93.50 83 PHE A CA 1
ATOM 687 C C . PHE A 1 83 ? -1.121 1.238 17.083 1.00 93.50 83 PHE A C 1
ATOM 689 O O . PHE A 1 83 ? -1.567 0.394 17.857 1.00 93.50 83 PHE A O 1
ATOM 696 N N . ALA A 1 84 ? -0.021 1.005 16.359 1.00 93.19 84 ALA A N 1
ATOM 697 C CA . ALA A 1 84 ? 0.693 -0.271 16.381 1.00 93.19 84 ALA A CA 1
ATOM 698 C C . ALA A 1 84 ? 1.254 -0.622 17.769 1.00 93.19 84 ALA A C 1
ATOM 700 O O . ALA A 1 84 ? 1.222 -1.795 18.155 1.00 93.19 84 ALA A O 1
ATOM 701 N N . VAL A 1 85 ? 1.735 0.378 18.519 1.00 95.56 85 VAL A N 1
ATOM 702 C CA . VAL A 1 85 ? 2.190 0.220 19.910 1.00 95.56 85 VAL A CA 1
ATOM 703 C C . VAL A 1 85 ? 1.013 -0.124 20.822 1.00 95.56 85 VAL A C 1
ATOM 705 O O . VAL A 1 85 ? 1.080 -1.098 21.569 1.00 95.56 85 VAL A O 1
ATOM 708 N N . PHE A 1 86 ? -0.101 0.601 20.720 1.00 95.19 86 PHE A N 1
ATOM 709 C CA . PHE A 1 86 ? -1.309 0.323 21.500 1.00 95.19 86 PHE A CA 1
ATOM 710 C 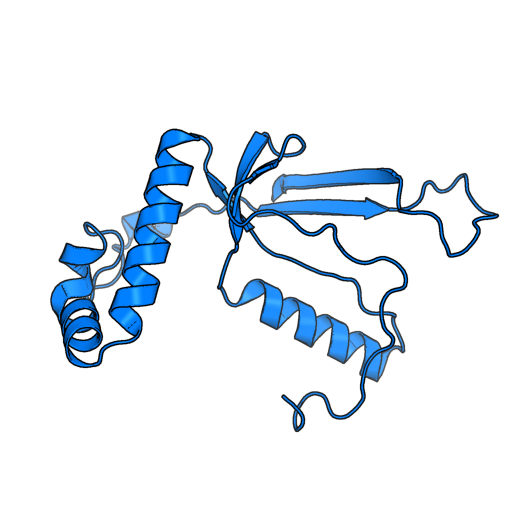C . PHE A 1 86 ? -1.943 -1.030 21.158 1.00 95.19 86 PHE A C 1
ATOM 712 O O . PHE A 1 86 ? -2.571 -1.641 22.014 1.00 95.19 86 PHE A O 1
ATOM 719 N N . CYS A 1 87 ? -1.745 -1.577 19.961 1.00 94.44 87 CYS A N 1
ATOM 720 C CA . CYS A 1 87 ? -2.187 -2.941 19.666 1.00 94.44 87 CYS A CA 1
ATOM 721 C C . CYS A 1 87 ? -1.409 -4.033 20.432 1.00 94.44 87 CYS A C 1
ATOM 723 O O . CYS A 1 87 ? -1.903 -5.164 20.512 1.00 94.44 87 CYS A O 1
ATOM 725 N N . GLN A 1 88 ? -0.220 -3.738 20.978 1.00 96.06 88 GLN A N 1
ATOM 726 C CA . GLN A 1 88 ? 0.609 -4.735 21.671 1.00 96.06 88 GLN A CA 1
ATOM 727 C C . GLN A 1 88 ? 0.105 -5.063 23.081 1.00 96.06 88 GLN A C 1
ATOM 729 O O . GLN A 1 88 ? 0.265 -6.197 23.530 1.00 96.06 88 GLN A O 1
ATOM 734 N N . PHE A 1 89 ? -0.527 -4.112 23.774 1.00 96.25 89 PHE A N 1
ATOM 735 C CA . PHE A 1 89 ? -1.037 -4.334 25.128 1.00 96.25 89 PHE A CA 1
ATOM 736 C C . PHE A 1 89 ? -2.505 -4.766 25.084 1.00 96.25 89 PHE A C 1
ATOM 738 O O . PHE A 1 89 ? -3.308 -4.240 24.314 1.00 96.25 89 PHE A O 1
ATOM 745 N N . SER A 1 90 ? -2.870 -5.755 25.902 1.00 95.50 90 SER A N 1
ATOM 746 C CA . SER A 1 90 ? -4.218 -6.337 25.903 1.00 95.50 90 SER A CA 1
ATOM 747 C C . SER A 1 90 ? -5.295 -5.313 26.262 1.00 95.50 90 SER A C 1
ATOM 749 O O . SER A 1 90 ? -6.301 -5.236 25.560 1.00 95.50 90 SER A O 1
ATOM 751 N N . PHE A 1 91 ? -5.063 -4.501 27.298 1.00 96.06 91 PHE A N 1
ATOM 752 C CA . PHE A 1 91 ? -6.032 -3.508 27.767 1.00 96.06 91 PHE A CA 1
ATOM 753 C C . PHE A 1 91 ? -6.249 -2.380 26.745 1.00 96.06 91 PHE A C 1
ATOM 755 O O . PHE A 1 91 ? -7.389 -2.026 26.453 1.00 96.06 91 PHE A O 1
ATOM 762 N N . THR A 1 92 ? -5.179 -1.852 26.136 1.00 95.62 92 THR A N 1
ATOM 763 C CA . THR A 1 92 ? -5.304 -0.823 25.093 1.00 95.62 92 THR A CA 1
ATOM 764 C C . THR A 1 92 ? -5.942 -1.399 23.842 1.00 95.62 92 THR A C 1
ATOM 766 O O . THR A 1 92 ? -6.794 -0.751 23.252 1.00 95.62 92 THR A O 1
ATOM 769 N N . ARG A 1 93 ? -5.598 -2.627 23.441 1.00 95.56 93 ARG A N 1
ATOM 770 C CA . ARG A 1 93 ? -6.240 -3.284 22.298 1.00 95.56 93 ARG A CA 1
ATOM 771 C C . ARG A 1 93 ? -7.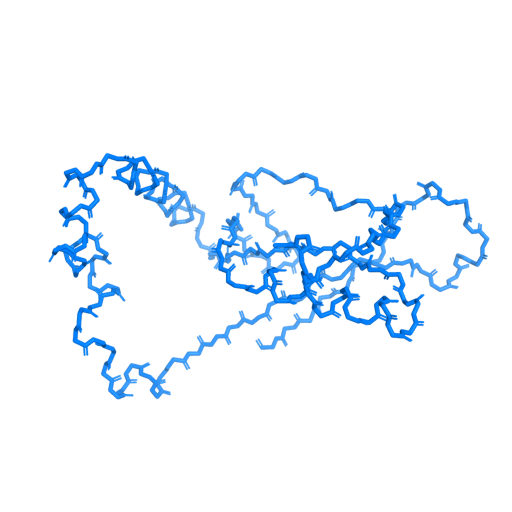743 -3.447 22.508 1.00 95.56 93 ARG A C 1
ATOM 773 O O . ARG A 1 93 ? -8.498 -3.164 21.582 1.00 95.56 93 ARG A O 1
ATOM 780 N N . GLN A 1 94 ? -8.165 -3.867 23.700 1.00 95.69 94 GLN A N 1
ATOM 781 C CA . GLN A 1 94 ? -9.581 -3.951 24.046 1.00 95.69 94 GLN A CA 1
ATOM 782 C C . GLN A 1 94 ? -10.248 -2.572 23.942 1.00 95.69 94 GLN A C 1
ATOM 784 O O . GLN A 1 94 ? -11.256 -2.429 23.256 1.00 95.69 94 GLN A O 1
ATOM 789 N N . PHE A 1 95 ? -9.621 -1.532 24.499 1.00 95.44 95 PHE A N 1
ATOM 790 C CA . PHE A 1 95 ? -10.113 -0.159 24.384 1.00 95.44 95 PHE A CA 1
ATOM 791 C C . PHE A 1 95 ? -10.251 0.319 22.925 1.00 95.44 95 PHE A C 1
ATOM 793 O O . PHE A 1 95 ? -11.276 0.903 22.571 1.00 95.44 95 PHE A O 1
ATOM 800 N N . LEU A 1 96 ? -9.258 0.047 22.064 1.00 94.31 96 LEU A N 1
ATOM 801 C CA . LEU A 1 96 ? -9.282 0.394 20.633 1.00 94.31 96 LEU A CA 1
ATOM 802 C C . LEU A 1 96 ? -10.461 -0.272 19.895 1.00 94.31 96 LEU A C 1
ATOM 804 O O . LEU A 1 96 ? -11.063 0.329 19.003 1.00 94.31 96 LEU A O 1
ATOM 808 N N . GLN A 1 97 ? -10.787 -1.517 20.253 1.00 92.19 97 GLN A N 1
ATOM 809 C CA . GLN A 1 97 ? -11.894 -2.280 19.663 1.00 92.19 97 GLN A CA 1
ATOM 810 C C . GLN A 1 97 ? -13.258 -1.802 20.171 1.00 92.19 97 GLN A C 1
ATOM 812 O O . GLN A 1 97 ? -14.227 -1.723 19.417 1.00 92.19 97 GLN A O 1
ATOM 817 N N . GLU A 1 98 ? -13.349 -1.459 21.453 1.00 93.62 98 GLU A N 1
ATOM 818 C CA . GLU A 1 98 ? -14.585 -0.958 22.047 1.00 93.62 98 GLU A CA 1
ATOM 819 C C . GLU A 1 98 ? -14.920 0.455 21.549 1.00 93.62 98 GLU A C 1
ATOM 821 O O . GLU A 1 98 ? -16.093 0.737 21.303 1.00 93.62 98 GLU A O 1
ATOM 826 N N . ASN A 1 99 ? -13.903 1.286 21.294 1.00 93.06 99 ASN A N 1
ATOM 827 C CA . ASN A 1 99 ? -14.026 2.707 20.945 1.00 93.06 99 ASN A CA 1
ATOM 828 C C . ASN A 1 99 ? -13.516 3.027 19.525 1.00 93.06 99 ASN A C 1
ATOM 830 O O . ASN A 1 99 ? -12.932 4.087 19.294 1.00 93.06 99 ASN A O 1
ATOM 834 N N . THR A 1 100 ? -13.715 2.115 18.566 1.00 90.94 100 THR A N 1
ATOM 835 C CA . THR A 1 100 ? -13.206 2.242 17.184 1.00 90.94 100 THR A CA 1
ATOM 836 C C . THR A 1 100 ? -13.599 3.561 16.517 1.00 90.94 100 THR A C 1
ATOM 838 O O . THR A 1 100 ? -12.732 4.240 15.968 1.00 90.94 100 THR A O 1
ATOM 841 N N . ASP A 1 101 ? -14.862 3.969 16.633 1.00 90.25 101 ASP A N 1
ATOM 842 C CA . ASP A 1 101 ? -15.380 5.216 16.063 1.00 90.25 101 ASP A CA 1
ATOM 843 C C . ASP A 1 101 ? -14.638 6.438 16.624 1.00 90.25 101 ASP A C 1
ATOM 845 O O . ASP A 1 101 ? -14.223 7.313 15.872 1.00 90.25 101 ASP A O 1
ATOM 849 N N . MET A 1 102 ? -14.380 6.471 17.934 1.00 90.69 102 MET A N 1
ATOM 850 C CA . MET A 1 102 ? -13.659 7.576 18.570 1.00 90.69 102 MET A CA 1
ATOM 851 C C . MET A 1 102 ? -12.189 7.614 18.144 1.00 90.69 102 MET A C 1
ATOM 853 O O . MET A 1 102 ? -11.674 8.662 17.763 1.00 90.69 102 MET A O 1
ATOM 857 N N . VAL A 1 103 ? -11.506 6.469 18.196 1.00 91.94 103 VAL A N 1
ATOM 858 C CA . VAL A 1 103 ? -10.063 6.392 17.929 1.00 91.94 103 VAL A CA 1
ATOM 859 C C . VAL A 1 103 ? -9.743 6.671 16.465 1.00 91.94 103 VAL A C 1
ATOM 861 O O . VAL A 1 103 ? -8.716 7.264 16.151 1.00 91.94 103 VAL A O 1
ATOM 864 N N . THR A 1 104 ? -10.629 6.252 15.566 1.00 90.56 104 THR A N 1
ATOM 865 C CA . THR A 1 104 ? -10.463 6.452 14.126 1.00 90.56 104 THR A CA 1
ATOM 866 C C . THR A 1 104 ? -11.097 7.749 13.631 1.00 90.56 104 THR A C 1
ATOM 868 O O . THR A 1 104 ? -11.133 7.977 12.425 1.00 90.56 104 THR A O 1
ATOM 871 N N . PHE A 1 105 ? -11.579 8.607 14.539 1.00 90.12 105 PHE A N 1
ATOM 872 C CA . PHE A 1 105 ? -12.242 9.875 14.219 1.00 90.12 105 PHE A CA 1
ATOM 873 C C . PHE A 1 105 ? -13.424 9.706 13.247 1.00 90.12 105 PHE A C 1
ATOM 875 O O . PHE A 1 105 ? -13.601 10.486 12.315 1.00 90.12 105 PHE A O 1
ATOM 882 N N . GLY A 1 106 ? -14.210 8.646 13.438 1.00 86.94 106 GLY A N 1
ATOM 883 C CA . GLY A 1 106 ? -15.363 8.298 12.609 1.00 86.94 106 GLY A CA 1
ATOM 884 C C . GLY A 1 106 ? -15.011 7.664 11.262 1.00 86.94 106 GLY A C 1
ATOM 885 O O . GLY A 1 106 ? -15.918 7.366 10.489 1.00 86.94 106 GLY A O 1
ATOM 886 N N . LEU A 1 107 ? -13.725 7.430 10.966 1.00 85.44 107 LEU A N 1
ATOM 887 C CA . LEU A 1 107 ? -13.304 6.787 9.718 1.00 85.44 107 LEU A CA 1
ATOM 888 C C . LEU A 1 107 ? -13.753 5.322 9.650 1.00 85.44 107 LEU A C 1
ATOM 890 O O . LEU A 1 107 ? -14.077 4.821 8.576 1.00 85.44 107 LEU A O 1
ATOM 894 N N . PHE A 1 108 ? -13.778 4.642 10.796 1.00 86.75 108 PHE A N 1
ATOM 895 C CA . PHE A 1 108 ? -14.320 3.299 10.933 1.00 86.75 108 PHE A CA 1
ATOM 896 C C . PHE A 1 108 ? -15.434 3.318 11.970 1.00 86.75 108 PHE A C 1
ATOM 898 O O . PHE A 1 108 ? -15.231 3.803 13.080 1.00 86.75 108 PHE A O 1
ATOM 905 N N . SER A 1 109 ? -16.590 2.758 11.613 1.00 85.38 109 SER A N 1
ATOM 906 C CA . SER A 1 109 ? -17.720 2.606 12.526 1.00 85.38 109 SER A CA 1
ATOM 907 C C . SER A 1 109 ? -18.162 1.156 12.638 1.00 85.38 109 SER A C 1
ATOM 909 O O . SER A 1 109 ? -18.147 0.419 11.648 1.00 85.38 109 SER A O 1
ATOM 911 N N . LYS A 1 110 ? -18.620 0.755 13.830 1.00 85.00 110 LYS A N 1
ATOM 912 C CA . LYS A 1 110 ? -19.266 -0.555 14.041 1.00 85.00 110 LYS A CA 1
ATOM 913 C C . LYS A 1 110 ? -20.541 -0.732 13.214 1.00 85.00 110 LYS A C 1
ATOM 915 O O . LYS A 1 110 ? -20.895 -1.860 12.891 1.00 85.00 110 LYS A O 1
ATOM 920 N N . ASN A 1 111 ? -21.200 0.367 12.849 1.00 87.56 111 ASN A N 1
ATOM 921 C CA . ASN A 1 111 ? -22.413 0.347 12.030 1.00 87.56 111 ASN A CA 1
ATOM 922 C C . ASN A 1 111 ? -22.118 0.205 10.525 1.00 87.56 111 ASN A C 1
ATOM 924 O O . ASN A 1 111 ? -23.045 0.048 9.734 1.00 87.56 111 ASN A O 1
ATOM 928 N N . GLY A 1 112 ? -20.840 0.235 10.129 1.00 86.56 112 GLY A N 1
ATOM 929 C CA . GLY A 1 112 ? -20.428 0.223 8.728 1.00 86.56 112 GLY A CA 1
ATOM 930 C C . GLY A 1 112 ? -20.651 1.565 8.013 1.00 86.56 112 GLY A C 1
ATOM 931 O O . GLY A 1 112 ? -21.084 2.540 8.630 1.00 86.56 112 GLY A O 1
ATOM 932 N N . PRO A 1 113 ? -20.300 1.641 6.717 1.00 90.69 113 PRO A N 1
ATOM 933 C CA . PRO A 1 113 ? -20.514 2.835 5.905 1.00 90.69 113 PRO A CA 1
ATOM 934 C C . PRO A 1 113 ? -21.983 2.981 5.479 1.00 90.69 113 PRO A C 1
ATOM 936 O O . PRO A 1 113 ? -22.686 1.987 5.287 1.00 90.69 113 PRO A O 1
ATOM 939 N N . THR A 1 114 ? -22.440 4.216 5.267 1.00 91.56 114 THR A N 1
ATOM 940 C CA . THR A 1 114 ? -23.757 4.484 4.666 1.00 91.56 114 THR A CA 1
ATOM 941 C C . THR A 1 114 ? -23.761 4.146 3.175 1.00 91.56 114 THR A C 1
ATOM 943 O O . THR A 1 114 ? -22.710 4.053 2.534 1.00 91.56 114 THR A O 1
ATOM 946 N N . LYS A 1 115 ? -24.952 3.997 2.587 1.00 93.44 115 LYS A N 1
ATOM 947 C CA . LYS A 1 115 ? -25.088 3.715 1.153 1.00 93.44 115 LYS A CA 1
ATOM 948 C C . LYS A 1 115 ? -24.458 4.820 0.300 1.00 93.44 115 LYS A C 1
ATOM 950 O O . LYS A 1 115 ? -23.739 4.528 -0.645 1.00 93.44 115 LYS A O 1
ATOM 955 N N . GLU A 1 116 ? -24.643 6.077 0.686 1.00 93.69 116 GLU A N 1
ATOM 956 C CA . GLU A 1 116 ? -24.082 7.238 -0.008 1.00 93.69 116 GLU A CA 1
ATOM 957 C C . GLU A 1 116 ? -22.549 7.242 0.047 1.00 93.69 116 GLU A C 1
ATOM 959 O O . GLU A 1 116 ? -21.894 7.574 -0.942 1.00 93.69 116 GLU A O 1
ATOM 964 N N . GLN A 1 117 ? -21.963 6.840 1.183 1.00 91.19 117 GLN A N 1
ATOM 965 C CA . GLN A 1 117 ? -20.511 6.696 1.318 1.00 91.19 117 GLN A CA 1
ATOM 966 C C . GLN A 1 117 ? -19.968 5.603 0.396 1.00 91.19 117 GLN A C 1
ATOM 968 O O . GLN A 1 117 ? -18.919 5.793 -0.216 1.00 91.19 117 GLN A O 1
ATOM 973 N N . VAL A 1 118 ? -20.679 4.479 0.275 1.00 93.19 118 VAL A N 1
ATOM 974 C CA . VAL A 1 118 ? -20.302 3.381 -0.626 1.00 93.19 118 VAL A CA 1
ATOM 975 C C . VAL A 1 118 ? -20.437 3.805 -2.090 1.00 93.19 118 VAL A C 1
ATOM 977 O O . VAL A 1 118 ? -19.490 3.643 -2.858 1.00 93.19 118 VAL A O 1
ATOM 980 N N . ASP A 1 119 ? -21.563 4.410 -2.469 1.00 95.44 119 ASP A N 1
ATOM 981 C CA . ASP A 1 119 ? -21.840 4.837 -3.846 1.00 95.44 119 ASP A CA 1
ATOM 982 C C . ASP A 1 119 ? -20.857 5.934 -4.312 1.00 95.44 119 ASP A C 1
ATOM 984 O O . ASP A 1 119 ? -20.429 5.969 -5.476 1.00 95.44 119 ASP A O 1
ATOM 988 N N . GLY A 1 120 ? -20.446 6.806 -3.385 1.00 93.12 120 GLY A N 1
ATOM 989 C CA . GLY A 1 120 ? -19.460 7.864 -3.601 1.00 93.12 120 GLY A CA 1
ATOM 990 C C . GLY A 1 120 ? -17.998 7.421 -3.491 1.00 93.12 120 GLY A C 1
ATOM 991 O O . GLY A 1 120 ? -17.110 8.172 -3.902 1.00 93.12 120 GLY A O 1
ATOM 992 N N . ALA A 1 121 ? -17.715 6.224 -2.969 1.00 90.81 121 ALA A N 1
ATOM 993 C CA . ALA A 1 121 ? -16.347 5.762 -2.770 1.00 90.81 121 ALA A CA 1
ATOM 994 C C . ALA A 1 121 ? -15.622 5.583 -4.110 1.00 90.81 121 ALA A C 1
ATOM 996 O O . ALA A 1 121 ? -16.130 4.979 -5.059 1.00 90.81 121 ALA A O 1
ATOM 997 N N . ARG A 1 122 ? -14.398 6.107 -4.193 1.00 91.06 122 ARG A N 1
ATOM 998 C CA . ARG A 1 122 ? -13.510 5.948 -5.347 1.00 91.06 122 ARG A CA 1
ATOM 999 C C . ARG A 1 122 ? -12.119 5.589 -4.854 1.00 91.06 122 ARG A C 1
ATOM 1001 O O . ARG A 1 122 ? -11.628 6.164 -3.885 1.00 91.06 122 ARG A O 1
ATOM 1008 N N . PHE A 1 123 ? -11.486 4.663 -5.557 1.00 90.44 123 PHE A N 1
ATOM 1009 C CA . PHE A 1 123 ? -10.103 4.276 -5.327 1.00 90.44 123 PHE A CA 1
ATOM 1010 C C . PHE A 1 123 ? -9.284 4.696 -6.537 1.00 90.44 123 PHE A C 1
ATOM 1012 O O . PHE A 1 123 ? -9.783 4.672 -7.658 1.00 90.44 123 PHE A O 1
ATOM 1019 N N . ILE A 1 124 ? -8.043 5.106 -6.297 1.00 92.94 124 ILE A N 1
ATOM 1020 C CA . ILE A 1 124 ? -7.075 5.368 -7.357 1.00 92.94 124 ILE A CA 1
ATOM 1021 C C . ILE A 1 124 ? -5.899 4.446 -7.098 1.00 92.94 124 ILE A C 1
ATOM 1023 O O . ILE A 1 124 ? -5.268 4.527 -6.040 1.00 92.94 124 ILE A O 1
ATOM 1027 N N . TYR A 1 125 ? -5.595 3.601 -8.071 1.00 93.81 125 TYR A N 1
ATOM 1028 C CA . TYR A 1 125 ? -4.437 2.728 -8.039 1.00 93.81 125 TYR A CA 1
ATOM 1029 C C . TYR A 1 125 ? -3.347 3.295 -8.937 1.00 93.81 125 TYR A C 1
ATOM 1031 O O . TYR A 1 125 ? -3.589 3.685 -10.077 1.00 93.81 125 TYR A O 1
ATOM 1039 N N . TRP A 1 126 ? -2.126 3.322 -8.413 1.00 95.44 126 TRP A N 1
ATOM 1040 C CA . TRP A 1 126 ? -0.935 3.657 -9.179 1.00 95.44 126 TRP A CA 1
ATOM 1041 C C . TRP A 1 126 ? -0.034 2.433 -9.248 1.00 95.44 126 TRP A C 1
ATOM 1043 O O . TRP A 1 126 ? 0.456 1.957 -8.223 1.00 95.44 126 TRP A O 1
ATOM 1053 N N . PHE A 1 127 ? 0.208 1.944 -10.457 1.00 94.50 127 PHE A N 1
ATOM 1054 C CA . PHE A 1 127 ? 1.152 0.868 -10.717 1.00 94.50 127 PHE A CA 1
ATOM 1055 C C . PHE A 1 127 ? 2.438 1.473 -11.263 1.00 94.50 127 PHE A C 1
ATOM 1057 O O . PHE A 1 127 ? 2.438 2.070 -12.336 1.00 94.50 127 PHE A O 1
ATOM 1064 N N . VAL A 1 128 ? 3.531 1.326 -10.517 1.00 93.69 128 VAL A N 1
ATOM 1065 C CA . VAL A 1 128 ? 4.859 1.801 -10.920 1.00 93.69 128 VAL A CA 1
ATOM 1066 C C . VAL A 1 128 ? 5.737 0.586 -11.193 1.00 93.69 128 VAL A C 1
ATOM 1068 O O . VAL A 1 128 ? 6.182 -0.092 -10.266 1.00 93.69 128 VAL A O 1
ATOM 1071 N N . GLY A 1 129 ? 5.959 0.299 -12.472 1.00 91.88 129 GLY A N 1
ATOM 1072 C CA . GLY A 1 129 ? 6.820 -0.779 -12.946 1.00 91.88 129 GLY A CA 1
ATOM 1073 C C . GLY A 1 129 ? 8.202 -0.260 -13.329 1.00 91.88 129 GLY A C 1
ATOM 1074 O O . GLY A 1 129 ? 8.331 0.836 -13.871 1.00 91.88 129 GLY A O 1
ATOM 1075 N N . LYS A 1 130 ? 9.240 -1.061 -13.072 1.00 88.56 130 LYS A N 1
ATOM 1076 C CA . LYS A 1 130 ? 10.590 -0.823 -13.591 1.00 88.56 130 LYS A CA 1
ATOM 1077 C C . LYS A 1 130 ? 10.979 -1.950 -14.535 1.00 88.56 130 LYS A C 1
ATOM 1079 O O . LYS A 1 130 ? 10.881 -3.113 -14.156 1.00 88.56 130 LYS A O 1
ATOM 1084 N N . ALA A 1 131 ? 11.417 -1.595 -15.734 1.00 83.75 131 ALA A N 1
ATOM 1085 C CA . ALA A 1 131 ? 11.746 -2.519 -16.805 1.00 83.75 131 ALA A CA 1
ATOM 1086 C C . ALA A 1 131 ? 13.093 -2.171 -17.449 1.00 83.75 131 ALA A C 1
ATOM 1088 O O . ALA A 1 131 ? 13.628 -1.069 -17.297 1.00 83.75 131 ALA A O 1
ATOM 1089 N N . PHE A 1 132 ? 13.649 -3.151 -18.144 1.00 83.06 132 PHE A N 1
ATOM 1090 C CA . PHE A 1 132 ? 14.798 -2.970 -19.015 1.00 83.06 132 PHE A CA 1
ATOM 1091 C C . PHE A 1 132 ? 14.352 -2.336 -20.335 1.00 83.06 132 PHE A C 1
ATOM 1093 O O . PHE A 1 132 ? 13.233 -2.577 -20.792 1.00 83.06 132 PHE A O 1
ATOM 1100 N N . ASP A 1 133 ? 15.200 -1.498 -20.927 1.00 76.31 133 ASP A N 1
ATOM 1101 C CA . ASP A 1 133 ? 14.963 -1.006 -22.286 1.00 76.31 133 ASP A CA 1
ATOM 1102 C C . ASP A 1 133 ? 15.146 -2.156 -23.294 1.00 76.31 133 ASP A C 1
ATOM 1104 O O . ASP A 1 133 ? 16.059 -2.971 -23.154 1.00 76.31 133 ASP A O 1
ATOM 1108 N N . GLU A 1 134 ? 14.285 -2.225 -24.312 1.00 67.00 134 GLU A N 1
ATOM 1109 C CA . GLU A 1 134 ? 14.317 -3.262 -25.358 1.00 67.00 134 GLU A CA 1
ATOM 1110 C C . GLU A 1 134 ? 15.614 -3.237 -26.177 1.00 67.00 134 GLU A C 1
ATOM 1112 O O . GLU A 1 134 ? 15.986 -4.236 -26.798 1.00 67.00 134 GLU A O 1
ATOM 1117 N N . LYS A 1 135 ? 16.304 -2.091 -26.193 1.00 64.94 135 LYS A N 1
ATOM 1118 C CA . LYS A 1 135 ? 17.567 -1.907 -26.917 1.00 64.94 135 LYS A CA 1
ATOM 1119 C C . LYS A 1 135 ? 18.751 -2.610 -26.250 1.00 64.94 135 LYS A C 1
ATOM 1121 O O . LYS A 1 135 ? 19.758 -2.848 -26.911 1.00 64.94 135 LYS A O 1
ATOM 1126 N N . ASP A 1 136 ? 18.614 -3.014 -24.993 1.00 62.06 136 ASP A N 1
ATOM 1127 C CA . ASP A 1 136 ? 19.689 -3.611 -24.205 1.00 62.06 136 ASP A CA 1
ATOM 1128 C C . ASP A 1 136 ? 19.626 -5.146 -24.246 1.00 62.06 136 ASP A C 1
ATOM 1130 O O . ASP A 1 136 ? 19.395 -5.817 -23.240 1.00 62.06 136 ASP A O 1
ATOM 1134 N N . LYS A 1 137 ? 19.812 -5.719 -25.442 1.00 55.78 137 LYS A N 1
ATOM 1135 C CA . LYS A 1 137 ? 19.758 -7.178 -25.678 1.00 55.78 137 LYS A CA 1
ATOM 1136 C C . LYS A 1 137 ? 20.966 -7.950 -25.124 1.00 55.78 137 LYS A C 1
ATOM 1138 O O . LYS A 1 137 ? 20.934 -9.174 -25.072 1.00 55.78 137 LYS A O 1
ATOM 1143 N N . THR A 1 138 ? 22.019 -7.247 -24.714 1.00 55.06 138 THR A N 1
ATOM 1144 C CA . THR A 1 138 ? 23.279 -7.794 -24.185 1.00 55.06 138 THR A CA 1
ATOM 1145 C C . THR A 1 138 ? 23.560 -7.207 -22.807 1.00 55.06 138 THR A C 1
ATOM 1147 O O . THR A 1 138 ? 24.503 -6.436 -22.639 1.00 55.06 138 THR A O 1
ATOM 1150 N N . ARG A 1 139 ? 22.704 -7.514 -21.829 1.00 59.44 139 ARG A N 1
ATOM 1151 C CA . ARG A 1 139 ? 22.918 -7.093 -20.440 1.00 59.44 139 ARG A CA 1
ATOM 1152 C C . ARG A 1 139 ? 23.682 -8.137 -19.650 1.00 59.44 139 ARG A C 1
ATOM 1154 O O . ARG A 1 139 ? 23.364 -9.322 -19.706 1.00 59.44 139 ARG A O 1
ATOM 1161 N N . ASP A 1 140 ? 24.641 -7.655 -18.870 1.00 60.47 140 ASP A N 1
ATOM 1162 C CA . ASP A 1 140 ? 25.138 -8.381 -17.712 1.00 60.47 140 ASP A CA 1
ATOM 1163 C C . ASP A 1 140 ? 24.006 -8.477 -16.672 1.00 60.47 140 ASP A C 1
ATOM 1165 O O . ASP A 1 140 ? 23.283 -7.502 -16.440 1.00 60.47 140 ASP A O 1
ATOM 1169 N N . SER A 1 141 ? 23.841 -9.633 -16.026 1.00 61.47 141 SER A N 1
ATOM 1170 C CA . SER A 1 141 ? 22.759 -9.893 -15.054 1.00 61.47 141 SER A CA 1
ATOM 1171 C C . SER A 1 141 ? 22.821 -8.980 -13.815 1.00 61.47 141 SER A C 1
ATOM 1173 O O . SER A 1 141 ? 21.958 -9.017 -12.940 1.00 61.47 141 SER A O 1
ATOM 1175 N N . SER A 1 142 ? 23.871 -8.163 -13.701 1.00 65.19 142 SER A N 1
ATOM 1176 C CA . SER A 1 142 ? 24.115 -7.232 -12.602 1.00 65.19 142 SER A CA 1
ATOM 1177 C C . SER A 1 142 ? 23.416 -5.867 -12.763 1.00 65.19 142 SER A C 1
ATOM 1179 O O . SER A 1 142 ? 23.213 -5.164 -11.764 1.00 65.19 142 SER A O 1
ATOM 1181 N N . GLU A 1 143 ? 23.002 -5.481 -13.977 1.00 71.94 143 GLU A N 1
ATOM 1182 C CA . GLU A 1 143 ? 22.429 -4.155 -14.242 1.00 71.94 143 GLU A CA 1
ATOM 1183 C C . GLU A 1 143 ? 20.993 -3.995 -13.721 1.00 71.94 143 GLU A C 1
ATOM 1185 O O . GLU A 1 143 ? 20.173 -4.904 -13.785 1.00 71.94 143 GLU A O 1
ATOM 1190 N N . ARG A 1 144 ? 20.642 -2.804 -13.214 1.00 74.94 144 ARG A N 1
ATOM 1191 C CA . ARG A 1 144 ? 19.280 -2.525 -12.722 1.00 74.94 144 ARG A CA 1
ATOM 1192 C C . ARG A 1 144 ? 18.357 -2.041 -13.848 1.00 74.94 144 ARG A C 1
ATOM 1194 O O . ARG A 1 144 ? 18.816 -1.312 -14.722 1.00 74.94 144 ARG A O 1
ATOM 1201 N N . PRO A 1 145 ? 17.043 -2.323 -13.774 1.00 79.94 145 PRO A N 1
ATOM 1202 C CA . PRO A 1 145 ? 16.079 -1.790 -14.732 1.00 79.94 145 PRO A CA 1
ATOM 1203 C C . PRO A 1 145 ? 16.024 -0.254 -14.679 1.00 79.94 145 PRO A C 1
ATOM 1205 O O . PRO A 1 145 ? 15.866 0.329 -13.598 1.00 79.94 145 PRO A O 1
ATOM 1208 N N . THR A 1 146 ? 16.151 0.397 -15.837 1.00 80.81 146 THR A N 1
ATOM 1209 C CA . THR A 1 146 ? 16.269 1.861 -15.974 1.00 80.81 146 THR A CA 1
ATOM 1210 C C . THR A 1 146 ? 14.970 2.542 -16.400 1.00 80.81 146 THR A C 1
ATOM 1212 O O . THR A 1 146 ? 14.753 3.703 -16.056 1.00 80.81 146 THR A O 1
ATOM 1215 N N . LYS A 1 147 ? 14.080 1.835 -17.103 1.00 86.12 147 LYS A N 1
ATOM 1216 C CA . LYS A 1 147 ? 12.826 2.387 -17.623 1.00 86.12 147 LYS A CA 1
ATOM 1217 C C . LYS A 1 147 ? 11.726 2.288 -16.570 1.00 86.12 147 LYS A C 1
ATOM 1219 O O . LYS A 1 147 ? 11.410 1.194 -16.109 1.00 86.12 147 LYS A O 1
ATOM 1224 N N . THR A 1 148 ? 11.112 3.414 -16.217 1.00 90.81 148 THR A N 1
ATOM 1225 C CA . THR A 1 148 ? 9.932 3.451 -15.339 1.00 90.81 148 THR A CA 1
ATOM 1226 C C . THR A 1 148 ? 8.665 3.573 -16.182 1.00 90.81 148 THR A C 1
ATOM 1228 O O . THR A 1 148 ? 8.587 4.416 -17.072 1.00 90.81 148 THR A O 1
ATOM 1231 N N . VAL A 1 149 ? 7.662 2.747 -15.889 1.00 92.44 149 VAL A N 1
ATOM 1232 C CA . VAL A 1 149 ? 6.319 2.820 -16.479 1.00 92.44 149 VAL A CA 1
ATOM 1233 C C . VAL A 1 149 ? 5.319 3.043 -15.354 1.00 92.44 149 VAL A C 1
ATOM 1235 O O . VAL A 1 149 ? 5.328 2.310 -14.365 1.00 92.44 149 VAL A O 1
ATOM 1238 N N . VAL A 1 150 ? 4.462 4.053 -15.502 1.00 94.06 150 VAL A N 1
ATOM 1239 C CA . VAL A 1 150 ? 3.426 4.390 -14.522 1.00 94.06 150 VAL A CA 1
ATOM 1240 C C . VAL A 1 150 ? 2.059 4.216 -15.168 1.00 94.06 150 VAL A C 1
ATOM 1242 O O . VAL A 1 150 ? 1.782 4.824 -16.199 1.00 94.06 150 VAL A O 1
ATOM 1245 N N . ALA A 1 151 ? 1.201 3.408 -14.552 1.00 95.25 151 ALA A N 1
ATOM 1246 C CA . ALA A 1 151 ? -0.203 3.277 -14.920 1.00 95.25 151 ALA A CA 1
ATOM 1247 C C . ALA A 1 151 ? -1.095 3.749 -13.768 1.00 95.25 151 ALA A C 1
ATOM 1249 O O . ALA A 1 151 ? -0.788 3.516 -12.596 1.00 95.25 151 ALA A O 1
ATOM 1250 N N . LYS A 1 152 ? -2.197 4.416 -14.113 1.00 94.38 152 LYS A N 1
ATOM 1251 C CA . LYS A 1 152 ? -3.210 4.907 -13.179 1.00 94.38 152 LYS A CA 1
ATOM 1252 C C . LYS A 1 152 ? -4.538 4.232 -13.502 1.00 94.38 152 LYS A C 1
ATOM 1254 O O . LYS A 1 152 ? -4.970 4.298 -14.653 1.00 94.38 152 LYS A O 1
ATOM 1259 N N . CYS A 1 153 ? -5.163 3.623 -12.503 1.00 88.31 153 CYS A N 1
ATOM 1260 C CA . CYS A 1 153 ? -6.486 3.009 -12.599 1.00 88.31 153 CYS A CA 1
ATOM 1261 C C . CYS A 1 153 ? -7.441 3.654 -11.598 1.00 88.31 153 CYS A C 1
ATOM 1263 O O . CYS A 1 153 ? -6.984 3.985 -10.477 1.00 88.31 153 CYS A O 1
#

Foldseek 3Di:
DCVLQVDDADDQLDEDDDDDQWDADPVVQFIWHFDPDCVQVVLVSVQSVCCVPVVDHRDHDGDTDTDNDPVVSVVVSVLVVVVVVLCVDPVSVVVCVVPVCPSVVNPDDPVDDDPCCVVPDDDKDKDKDFAADPVPPPDDSNDGGDDIDIDID

Radius of gyration: 19.75 Å; chains: 1; bounding box: 50×43×55 Å

pLDDT: mean 88.82, std 8.79, range [55.06, 97.38]

Organism: NCBI:txid1028688